Protein AF-A0A4Y2UDE5-F1 (afdb_monomer_lite)

Radius of gyration: 22.96 Å; chains: 1; bounding box: 53×37×59 Å

Foldseek 3Di:
DDPDDPDDDVVVVVVVLVVLLVVLPVVDDDDDPVVSVVSQQVSDPVDGDDDDDDDPVNDDPPPVVVVQWQPVQDPVVQFPDWADDVDNQKIWTDSDPDPPDDTDIDGGGDDPPPPPDDDDDDDDDDDDDDDDD

Structure (mmCIF, N/CA/C/O backbone):
data_AF-A0A4Y2UDE5-F1
#
_entry.id   AF-A0A4Y2UDE5-F1
#
loop_
_atom_site.group_PDB
_atom_site.id
_atom_site.type_symbol
_atom_site.label_atom_id
_atom_site.label_alt_id
_atom_site.label_comp_id
_atom_site.label_asym_id
_atom_site.label_entity_id
_atom_site.label_seq_id
_atom_site.pdbx_PDB_ins_code
_atom_site.Cartn_x
_atom_site.Cartn_y
_atom_site.Cartn_z
_atom_site.occupancy
_atom_site.B_iso_or_equiv
_atom_site.auth_seq_id
_atom_site.auth_comp_id
_atom_site.auth_asym_id
_atom_site.auth_atom_id
_atom_site.pdbx_PDB_model_num
ATOM 1 N N . MET A 1 1 ? 26.270 16.926 -2.915 1.00 34.84 1 MET A N 1
ATOM 2 C CA . MET A 1 1 ? 25.070 17.756 -3.176 1.00 34.84 1 MET A CA 1
ATOM 3 C C . MET A 1 1 ? 23.848 16.885 -2.891 1.00 34.84 1 MET A C 1
ATOM 5 O O . MET A 1 1 ? 23.731 15.842 -3.517 1.00 34.84 1 MET A O 1
ATOM 9 N N . LYS A 1 2 ? 23.021 17.198 -1.882 1.00 29.66 2 LYS A N 1
ATOM 10 C CA . LYS A 1 2 ? 21.822 16.399 -1.552 1.00 29.66 2 LYS A CA 1
ATOM 11 C C . LYS A 1 2 ? 20.662 16.877 -2.439 1.00 29.66 2 LYS A C 1
ATOM 13 O O . LYS A 1 2 ? 20.282 18.037 -2.349 1.00 29.66 2 LYS A O 1
ATOM 18 N N . TYR A 1 3 ? 20.138 16.013 -3.309 1.00 41.16 3 TYR A N 1
ATOM 19 C CA . TYR A 1 3 ? 19.130 16.342 -4.337 1.00 41.16 3 TYR A CA 1
ATOM 20 C C . TYR A 1 3 ? 17.678 16.378 -3.829 1.00 41.16 3 TYR A C 1
ATOM 22 O O . TYR A 1 3 ? 16.744 16.076 -4.566 1.00 41.16 3 TYR A O 1
ATOM 30 N N . SER A 1 4 ? 17.459 16.761 -2.578 1.00 51.41 4 SER A N 1
ATOM 31 C CA . SER A 1 4 ? 16.116 16.911 -2.021 1.00 51.41 4 SER A CA 1
ATOM 32 C C . SER A 1 4 ? 16.036 18.238 -1.287 1.00 51.41 4 SER A C 1
ATOM 34 O O . SER A 1 4 ? 16.866 18.505 -0.416 1.00 51.41 4 SER A O 1
ATOM 36 N N . LEU A 1 5 ? 15.042 19.057 -1.641 1.00 52.09 5 LEU A N 1
ATOM 37 C CA . LEU A 1 5 ? 14.656 20.219 -0.847 1.00 52.09 5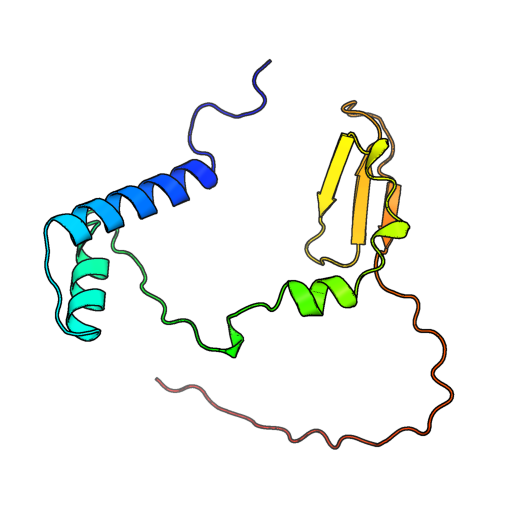 LEU A CA 1
ATOM 38 C C . LEU A 1 5 ? 14.478 19.767 0.610 1.00 52.09 5 LEU A C 1
ATOM 40 O O . LEU A 1 5 ? 13.834 18.753 0.885 1.00 52.09 5 LEU A O 1
ATOM 44 N N . LEU A 1 6 ? 15.120 20.483 1.533 1.00 50.31 6 LEU A N 1
ATOM 45 C CA . LEU A 1 6 ? 14.956 20.284 2.968 1.00 50.31 6 LEU A CA 1
ATOM 46 C C . LEU A 1 6 ? 13.514 20.646 3.327 1.00 50.31 6 LEU A C 1
ATOM 48 O O . LEU A 1 6 ? 13.174 21.820 3.429 1.00 50.31 6 LEU A O 1
ATOM 52 N N . GLY A 1 7 ? 12.675 19.624 3.469 1.00 55.22 7 GLY A N 1
ATOM 53 C CA . GLY A 1 7 ? 11.281 19.771 3.861 1.00 55.22 7 GLY A CA 1
ATOM 54 C C . GLY A 1 7 ? 10.353 18.948 2.981 1.00 55.22 7 GLY A C 1
ATOM 55 O O . GLY A 1 7 ? 9.990 19.369 1.890 1.00 55.22 7 GLY A O 1
ATOM 56 N N . HIS A 1 8 ? 9.929 17.806 3.518 1.00 63.22 8 HIS A N 1
ATOM 57 C CA . HIS A 1 8 ? 8.750 17.058 3.096 1.00 63.22 8 HIS A CA 1
ATOM 58 C C . HIS A 1 8 ? 8.862 16.312 1.760 1.00 63.22 8 HIS A C 1
ATOM 60 O O . HIS A 1 8 ? 8.295 16.694 0.737 1.00 63.22 8 HIS A O 1
ATOM 66 N N . SER A 1 9 ? 9.543 15.166 1.777 1.00 70.25 9 SER A N 1
ATOM 67 C CA . SER A 1 9 ? 9.262 14.164 0.747 1.00 70.25 9 SER A CA 1
ATOM 68 C C . SER A 1 9 ? 7.869 13.561 0.985 1.00 70.25 9 SER A C 1
ATOM 70 O O . SER A 1 9 ? 7.433 13.417 2.128 1.00 70.25 9 SER A O 1
ATOM 72 N N . TYR A 1 10 ? 7.181 13.156 -0.088 1.00 75.38 10 TYR A N 1
ATOM 73 C CA . TYR A 1 10 ? 5.930 12.385 0.013 1.00 75.38 10 TYR A CA 1
ATOM 74 C C . TYR A 1 10 ? 6.098 11.110 0.855 1.00 75.38 10 TYR A C 1
ATOM 76 O O . TYR A 1 10 ? 5.168 10.666 1.519 1.00 75.38 10 TYR A O 1
ATOM 84 N N . VAL A 1 11 ? 7.310 10.541 0.863 1.00 79.69 11 VAL A N 1
ATOM 85 C CA . VAL A 1 11 ? 7.660 9.374 1.683 1.00 79.69 11 VAL A CA 1
ATOM 86 C C . VAL A 1 11 ? 7.605 9.714 3.174 1.00 79.69 11 VAL A C 1
ATOM 88 O O . VAL A 1 11 ? 7.063 8.936 3.946 1.00 79.69 11 VAL A O 1
ATOM 91 N N . GLN A 1 12 ? 8.099 10.889 3.576 1.00 81.50 12 GLN A N 1
ATOM 92 C CA . GLN A 1 12 ? 8.022 11.352 4.967 1.00 81.50 12 GLN A CA 1
ATOM 93 C C . GLN A 1 12 ? 6.582 11.624 5.414 1.00 81.50 12 GLN A C 1
ATOM 95 O O . GLN A 1 12 ? 6.254 11.416 6.578 1.00 81.50 12 GLN A O 1
ATOM 100 N N . GLU A 1 13 ? 5.713 12.085 4.509 1.00 82.75 13 GLU A N 1
ATOM 101 C CA . GLU A 1 13 ? 4.291 12.273 4.821 1.00 82.75 13 GLU A CA 1
ATOM 102 C C . GLU A 1 13 ? 3.597 10.938 5.087 1.00 82.75 13 GLU A C 1
ATOM 104 O O . GLU A 1 13 ? 2.925 10.785 6.107 1.00 82.75 13 GLU A O 1
ATOM 109 N N . ALA A 1 14 ? 3.811 9.956 4.207 1.00 85.12 14 ALA A N 1
ATOM 110 C CA . ALA A 1 14 ? 3.277 8.610 4.381 1.00 85.12 14 ALA A CA 1
ATOM 111 C C . ALA A 1 14 ? 3.762 7.981 5.697 1.00 85.12 14 ALA A C 1
ATOM 113 O O . ALA A 1 14 ? 2.954 7.463 6.466 1.00 85.12 14 ALA A O 1
ATOM 114 N N . ASP A 1 15 ? 5.057 8.104 5.989 1.00 89.38 15 ASP A N 1
ATOM 115 C CA . ASP A 1 15 ? 5.667 7.590 7.215 1.00 89.38 15 ASP A CA 1
ATOM 116 C C . ASP A 1 15 ? 5.104 8.256 8.482 1.00 89.38 15 ASP A C 1
ATOM 118 O O . ASP A 1 15 ? 4.781 7.585 9.464 1.00 89.38 15 ASP A O 1
ATOM 122 N N . SER A 1 16 ? 4.875 9.573 8.438 1.00 87.88 16 SER A N 1
ATOM 123 C CA . SER A 1 16 ? 4.234 10.300 9.537 1.00 87.88 16 SER A CA 1
ATOM 124 C C . SER A 1 16 ? 2.793 9.839 9.769 1.00 87.88 16 SER A C 1
ATOM 126 O O . SER A 1 16 ? 2.382 9.646 10.916 1.00 87.88 16 SER A O 1
ATOM 128 N N . VAL A 1 17 ? 2.015 9.638 8.700 1.00 88.69 17 VAL A N 1
ATOM 129 C CA . VAL A 1 17 ? 0.645 9.113 8.802 1.00 88.69 17 VAL A CA 1
ATOM 130 C C . VAL A 1 17 ? 0.653 7.710 9.404 1.00 88.69 17 VAL A C 1
ATOM 132 O O . VAL A 1 17 ? -0.131 7.445 10.314 1.00 88.69 17 VAL A O 1
ATOM 135 N N . HIS A 1 18 ? 1.554 6.837 8.949 1.00 91.56 18 HIS A N 1
ATOM 136 C CA . HIS A 1 18 ? 1.680 5.474 9.466 1.00 91.56 18 HIS A CA 1
ATOM 137 C C . HIS A 1 18 ? 2.040 5.467 10.953 1.00 91.56 18 HIS A C 1
ATOM 139 O O . HIS A 1 18 ? 1.322 4.857 11.741 1.00 91.56 18 HIS A O 1
ATOM 145 N N . SER A 1 19 ? 3.066 6.226 11.345 1.00 91.81 19 SER A N 1
ATOM 146 C CA . SER A 1 19 ? 3.494 6.359 12.743 1.00 91.81 19 SER A CA 1
ATOM 147 C C . SER A 1 19 ? 2.361 6.832 13.662 1.00 91.81 19 SER A C 1
ATOM 149 O O . SER A 1 19 ? 2.185 6.318 14.766 1.00 91.81 19 SER A O 1
ATOM 151 N N . ASN A 1 20 ? 1.552 7.800 13.215 1.00 91.56 20 ASN A N 1
ATOM 152 C CA . ASN A 1 20 ? 0.424 8.294 14.008 1.00 91.56 20 ASN A CA 1
ATOM 153 C C . ASN A 1 20 ? -0.677 7.237 14.167 1.00 91.56 20 ASN A C 1
ATOM 155 O O . ASN A 1 20 ? -1.241 7.098 15.253 1.00 91.56 20 ASN A O 1
ATOM 159 N N . VAL A 1 21 ? -0.990 6.501 13.095 1.00 92.50 21 VAL A N 1
ATOM 160 C CA . VAL A 1 21 ? -1.980 5.415 13.135 1.00 92.50 21 VAL A CA 1
ATOM 161 C C . VAL A 1 21 ? -1.511 4.302 14.064 1.00 92.50 21 VAL A C 1
ATOM 163 O O . VAL A 1 21 ? -2.281 3.875 14.918 1.00 92.50 21 VAL A O 1
ATOM 166 N N . GLU A 1 22 ? -0.253 3.883 13.946 1.00 93.56 22 GLU A N 1
ATOM 167 C CA . GLU A 1 22 ? 0.343 2.854 14.800 1.00 93.56 22 GLU A CA 1
ATOM 168 C C . GLU A 1 22 ? 0.294 3.254 16.275 1.00 93.56 22 GLU A C 1
ATOM 170 O O . GLU A 1 22 ? -0.169 2.480 17.111 1.00 93.56 22 GLU A O 1
ATOM 175 N N . LYS A 1 23 ? 0.674 4.496 16.592 1.00 92.69 23 LYS A N 1
ATOM 176 C CA . LYS A 1 23 ? 0.585 5.018 17.958 1.00 92.69 23 LYS A CA 1
ATOM 177 C C . LYS A 1 23 ? -0.842 4.932 18.509 1.00 92.69 23 LYS A C 1
ATOM 179 O O . LYS A 1 23 ? -1.039 4.436 19.613 1.00 92.69 23 LYS A O 1
ATOM 184 N N . ALA A 1 24 ? -1.835 5.381 17.741 1.00 91.38 24 ALA A N 1
ATOM 185 C CA . ALA A 1 24 ? -3.230 5.345 18.171 1.00 91.38 24 ALA A CA 1
ATOM 186 C C . ALA A 1 24 ? -3.759 3.911 18.339 1.00 91.38 24 ALA A C 1
ATOM 188 O O . ALA A 1 24 ? -4.538 3.648 19.252 1.00 91.38 24 ALA A O 1
ATOM 189 N N . MET A 1 25 ? -3.334 2.980 17.482 1.00 91.19 25 MET A N 1
ATOM 190 C CA . MET A 1 25 ? -3.712 1.567 17.583 1.00 91.19 25 MET A CA 1
ATOM 191 C C . MET A 1 25 ? -3.063 0.874 18.783 1.00 91.19 25 MET A C 1
ATOM 193 O O . MET A 1 25 ? -3.713 0.057 19.419 1.00 91.19 25 MET A O 1
ATOM 197 N N . ASN A 1 26 ? -1.824 1.222 19.133 1.00 92.75 26 ASN A N 1
ATOM 198 C CA . ASN A 1 26 ? -1.154 0.669 20.314 1.00 92.75 26 ASN A CA 1
ATOM 199 C C . ASN A 1 26 ? -1.792 1.133 21.633 1.00 92.75 26 ASN A C 1
ATOM 201 O O . ASN A 1 26 ? -1.701 0.438 22.639 1.00 92.75 26 ASN A O 1
ATOM 205 N N . GLU A 1 27 ? -2.424 2.308 21.643 1.00 91.38 27 GLU A N 1
ATOM 206 C CA . GLU A 1 27 ? -3.109 2.854 22.820 1.00 91.38 27 GLU A CA 1
ATOM 207 C C . GLU A 1 27 ? -4.575 2.398 22.931 1.00 91.38 27 GLU A C 1
ATOM 209 O O . GLU A 1 27 ? -5.172 2.521 24.002 1.00 91.38 27 GLU A O 1
ATOM 214 N N . THR A 1 28 ? -5.182 1.907 21.842 1.00 89.75 28 THR A N 1
ATOM 215 C CA . THR A 1 28 ? -6.622 1.622 21.789 1.00 89.75 28 THR A CA 1
ATOM 216 C C . THR A 1 28 ? -6.937 0.239 21.230 1.00 89.75 28 THR A C 1
ATOM 218 O O . THR A 1 28 ? -6.696 -0.061 20.063 1.00 89.75 28 THR A O 1
ATOM 221 N N . ASP A 1 29 ? -7.595 -0.582 22.047 1.00 91.06 29 ASP A N 1
ATOM 222 C CA . ASP A 1 29 ? -8.160 -1.844 21.584 1.00 91.06 29 ASP A CA 1
ATOM 223 C C . ASP A 1 29 ? -9.452 -1.610 20.796 1.00 91.06 29 ASP A C 1
ATOM 225 O O . ASP A 1 29 ? -10.303 -0.785 21.152 1.00 91.06 29 ASP A O 1
ATOM 229 N N . PHE A 1 30 ? -9.652 -2.391 19.736 1.00 89.69 30 PHE A N 1
ATOM 230 C CA . PHE A 1 30 ? -10.889 -2.384 18.966 1.00 89.69 30 PHE A CA 1
ATOM 231 C C . PHE A 1 30 ? -11.362 -3.803 18.661 1.00 89.69 30 PHE A C 1
ATOM 233 O O . PHE A 1 30 ? -10.604 -4.667 18.239 1.00 89.69 30 PHE A O 1
ATOM 240 N N . TYR A 1 31 ? -12.669 -4.016 18.814 1.00 91.31 31 TYR A N 1
ATOM 241 C CA . TYR A 1 31 ? -13.311 -5.326 18.637 1.00 91.31 31 TYR A CA 1
ATOM 242 C C . TYR A 1 31 ? -14.334 -5.332 17.488 1.00 91.31 31 TYR A C 1
ATOM 244 O O . TYR A 1 31 ? -15.102 -6.275 17.322 1.00 91.31 31 TYR A O 1
ATOM 252 N N . SER A 1 32 ? -14.390 -4.255 16.696 1.00 93.25 32 SER A N 1
ATOM 253 C CA . SER A 1 32 ? -15.330 -4.098 15.582 1.00 93.25 32 SER A CA 1
ATOM 254 C C . SER A 1 32 ? -14.735 -3.230 14.469 1.00 93.25 32 SER A C 1
ATOM 256 O O . SER A 1 32 ? -14.074 -2.230 14.767 1.00 93.25 32 SER A O 1
ATOM 258 N N . PRO A 1 33 ? -15.025 -3.517 13.185 1.00 88.88 33 PRO A N 1
ATOM 259 C CA . PRO A 1 33 ? -14.587 -2.675 12.069 1.00 88.88 33 PRO A CA 1
ATOM 260 C C . PRO A 1 33 ? -15.123 -1.236 12.161 1.00 88.88 33 PRO A C 1
ATOM 262 O O . PRO A 1 33 ? -14.465 -0.295 11.723 1.00 88.88 33 PRO A O 1
ATOM 265 N N . ILE A 1 34 ? -16.290 -1.030 12.780 1.00 90.94 34 ILE A N 1
ATOM 266 C CA . ILE A 1 34 ? -16.843 0.314 13.002 1.00 90.94 34 ILE A CA 1
ATOM 267 C C . ILE A 1 34 ? -16.008 1.072 14.040 1.00 90.94 34 ILE A C 1
ATOM 269 O O . ILE A 1 34 ? -15.768 2.270 13.878 1.00 90.94 34 ILE A O 1
ATOM 273 N N . ALA A 1 35 ? -15.555 0.381 15.092 1.00 91.75 35 ALA A N 1
ATOM 274 C CA . ALA A 1 35 ? -14.676 0.961 16.102 1.00 91.75 35 ALA A CA 1
ATOM 275 C C . ALA A 1 35 ? -13.333 1.370 15.481 1.00 91.75 35 ALA A C 1
ATOM 277 O O . ALA A 1 35 ? -12.897 2.500 15.689 1.00 91.75 35 ALA A O 1
ATOM 278 N N . LEU A 1 36 ? -12.763 0.530 14.610 1.00 90.88 36 LEU A N 1
ATOM 279 C CA . LEU A 1 36 ? -11.544 0.859 13.869 1.00 90.88 36 LEU A CA 1
ATOM 280 C C . LEU A 1 36 ? -11.698 2.142 13.034 1.00 90.88 36 LEU A C 1
ATOM 282 O O . LEU A 1 36 ? -10.864 3.038 13.114 1.00 90.88 36 LEU A O 1
ATOM 286 N N . ILE A 1 37 ? -12.796 2.295 12.282 1.00 91.06 37 ILE A N 1
ATOM 287 C CA . ILE A 1 37 ? -13.040 3.513 11.482 1.00 91.06 37 ILE A CA 1
ATOM 288 C C . ILE A 1 37 ? -13.138 4.763 12.370 1.00 91.06 37 ILE A C 1
ATOM 290 O O . ILE A 1 37 ? -12.688 5.841 11.972 1.00 91.06 37 ILE A O 1
ATOM 294 N N . ARG A 1 38 ? -13.742 4.647 13.559 1.00 90.56 38 ARG A N 1
ATOM 295 C CA . ARG A 1 38 ? -13.844 5.761 14.514 1.00 90.56 38 ARG A CA 1
ATOM 296 C C . ARG A 1 38 ? -12.468 6.175 15.026 1.00 90.56 38 ARG A C 1
ATOM 298 O O . ARG A 1 38 ? -12.175 7.368 14.989 1.00 90.56 38 ARG A O 1
ATOM 305 N N . ILE A 1 39 ? -11.638 5.206 15.408 1.00 91.62 39 ILE A N 1
ATOM 306 C CA . ILE A 1 39 ? -10.259 5.436 15.858 1.00 91.62 39 ILE A CA 1
ATOM 307 C C . ILE A 1 39 ? -9.464 6.120 14.746 1.00 91.62 39 ILE A C 1
ATOM 309 O O . ILE A 1 39 ? -8.939 7.209 14.959 1.00 91.62 39 ILE A O 1
ATOM 313 N N . LEU A 1 40 ? -9.483 5.575 13.523 1.00 91.31 40 LEU A N 1
ATOM 314 C CA . LEU A 1 40 ? -8.760 6.132 12.371 1.00 91.31 40 LEU A CA 1
ATOM 315 C C . LEU A 1 40 ? -9.136 7.590 12.058 1.00 91.31 40 LEU A C 1
ATOM 317 O O . LEU A 1 40 ? -8.284 8.382 11.661 1.00 91.31 40 LEU A O 1
ATOM 321 N N . LYS A 1 41 ? -10.399 7.982 12.264 1.00 89.94 41 LYS A N 1
ATOM 322 C CA . LYS A 1 41 ? -10.848 9.377 12.092 1.00 89.94 41 LYS A CA 1
ATOM 323 C C . LYS A 1 41 ? -10.366 10.324 13.196 1.00 89.94 41 LYS A C 1
ATOM 325 O O . LYS A 1 41 ? -10.416 11.538 12.995 1.00 89.94 41 LYS A O 1
ATOM 330 N N . GLN A 1 42 ? -9.956 9.793 14.345 1.00 88.50 42 GLN A N 1
ATOM 331 C CA 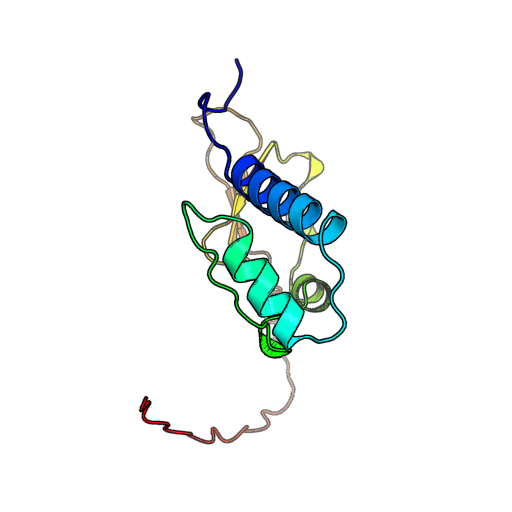. GLN A 1 42 ? -9.526 10.548 15.524 1.00 88.50 42 GLN A CA 1
ATOM 332 C C . GLN A 1 42 ? -8.001 10.611 15.685 1.00 88.50 42 GLN A C 1
ATOM 334 O O . GLN A 1 42 ? -7.530 11.470 16.423 1.00 88.50 42 GLN A O 1
ATOM 339 N N . VAL A 1 43 ? -7.240 9.783 14.955 1.00 91.12 43 VAL A N 1
ATOM 340 C CA . VAL A 1 43 ? -5.764 9.720 15.009 1.00 91.12 43 VAL A CA 1
ATOM 341 C C . VAL A 1 43 ? -5.101 11.092 14.878 1.00 91.12 43 VAL A C 1
ATOM 343 O O . VAL A 1 43 ? -4.178 11.411 15.621 1.00 91.12 43 VAL A O 1
ATOM 346 N N . ASN A 1 44 ? -5.572 11.920 13.941 1.00 87.69 44 ASN A N 1
ATOM 347 C CA . ASN A 1 44 ? -5.064 13.275 13.764 1.00 87.69 44 ASN A CA 1
ATOM 348 C C . ASN A 1 44 ? -6.188 14.308 13.963 1.00 87.69 44 ASN A C 1
ATOM 350 O O . ASN A 1 44 ? -6.986 14.539 13.048 1.00 87.69 44 ASN A O 1
ATOM 354 N N . PRO A 1 45 ? -6.255 14.968 15.135 1.00 80.56 45 PRO A N 1
ATOM 355 C CA . PRO A 1 45 ? -7.288 15.961 15.412 1.00 80.56 45 PRO A CA 1
ATOM 356 C C . PRO A 1 45 ? -7.097 17.261 14.618 1.00 80.56 45 PRO A C 1
ATOM 358 O O . PRO A 1 45 ? -8.078 17.961 14.373 1.00 80.56 45 PRO A O 1
ATOM 361 N N . ARG A 1 46 ? -5.863 17.584 14.193 1.00 86.06 46 ARG A N 1
ATOM 362 C CA . ARG A 1 46 ? -5.566 18.800 13.412 1.00 86.06 46 ARG A CA 1
ATOM 363 C C . ARG A 1 46 ? -6.039 18.668 11.969 1.00 86.06 46 ARG A C 1
ATOM 365 O O . ARG A 1 46 ? -6.590 19.611 11.412 1.00 86.06 46 ARG A O 1
ATOM 372 N N . GLN A 1 47 ? -5.842 17.492 11.381 1.00 84.75 47 GLN A N 1
ATOM 373 C CA . GLN A 1 47 ? -6.267 17.186 10.022 1.00 84.75 47 GLN A CA 1
ATOM 374 C C . GLN A 1 47 ? -6.862 15.783 9.981 1.00 84.75 47 GLN A C 1
ATOM 376 O O . GLN A 1 47 ? -6.146 14.785 9.936 1.00 84.75 47 GLN A O 1
ATOM 381 N N . LYS A 1 48 ? -8.196 15.721 9.992 1.00 86.69 48 LYS A N 1
ATOM 382 C CA . LYS A 1 48 ? -8.925 14.452 10.007 1.00 86.69 48 LYS A CA 1
ATOM 383 C C . LYS A 1 48 ? -8.624 13.647 8.748 1.00 86.69 48 LYS A C 1
ATOM 385 O O . LYS A 1 48 ? -8.767 14.150 7.632 1.00 86.69 48 LYS A O 1
ATOM 390 N N . TYR A 1 49 ? -8.278 12.378 8.929 1.00 89.44 49 TYR A N 1
ATOM 391 C CA . TYR A 1 49 ? -8.047 11.479 7.809 1.00 89.44 49 TYR A CA 1
ATOM 392 C C . TYR A 1 49 ? -9.342 11.145 7.073 1.00 89.44 49 TYR A C 1
ATOM 394 O O . TYR A 1 49 ? -10.396 10.891 7.667 1.00 89.44 49 TYR A O 1
ATOM 402 N N . ARG A 1 50 ? -9.241 11.092 5.743 1.00 88.56 50 ARG A N 1
ATOM 403 C CA . ARG A 1 50 ? -10.283 10.529 4.891 1.00 88.56 50 ARG A CA 1
ATOM 404 C C . ARG A 1 50 ? -10.080 9.019 4.817 1.00 88.56 50 ARG A C 1
ATOM 406 O O . ARG A 1 50 ? -9.247 8.538 4.060 1.00 88.56 50 ARG A O 1
ATOM 413 N N . VAL A 1 51 ? -10.865 8.279 5.592 1.00 87.19 51 VAL A N 1
ATOM 414 C CA . VAL A 1 51 ? -10.868 6.812 5.550 1.00 87.19 51 VAL A CA 1
ATOM 415 C C . VAL A 1 51 ? -11.631 6.350 4.307 1.00 87.19 51 VAL A C 1
ATOM 417 O O . VAL A 1 51 ? -12.795 6.714 4.127 1.00 87.19 51 VAL A O 1
ATOM 420 N N . ILE A 1 52 ? -10.978 5.566 3.449 1.00 88.88 52 ILE A N 1
ATOM 421 C CA . ILE A 1 52 ? -11.562 4.971 2.242 1.00 88.88 52 ILE A CA 1
ATOM 422 C C . ILE A 1 52 ? -11.474 3.454 2.392 1.00 88.88 52 ILE A C 1
ATOM 424 O O . ILE A 1 52 ? -10.403 2.921 2.667 1.00 88.88 52 ILE A O 1
ATOM 428 N N . GLN A 1 53 ? -12.598 2.761 2.224 1.00 87.75 53 GLN A N 1
ATOM 429 C CA . GLN A 1 53 ? -12.609 1.303 2.179 1.00 87.75 53 GLN A CA 1
ATOM 430 C C . GLN A 1 53 ? -12.286 0.853 0.756 1.00 87.75 53 GLN A C 1
ATOM 432 O O . GLN A 1 53 ? -13.054 1.140 -0.163 1.00 87.75 53 GLN A O 1
ATOM 437 N N . MET A 1 54 ? -11.162 0.156 0.590 1.00 89.31 54 MET A N 1
ATOM 438 C CA . MET A 1 54 ? -10.785 -0.422 -0.699 1.00 89.31 54 MET A CA 1
ATOM 439 C C . MET A 1 54 ? -11.757 -1.539 -1.089 1.00 89.31 54 MET A C 1
ATOM 441 O O . MET A 1 54 ? -12.123 -2.385 -0.267 1.00 89.31 54 MET A O 1
ATOM 445 N N . ARG A 1 55 ? -12.172 -1.540 -2.352 1.00 92.38 55 ARG A N 1
ATOM 446 C CA . ARG A 1 55 ? -12.886 -2.637 -3.009 1.00 92.38 55 ARG A CA 1
ATOM 447 C C . ARG A 1 55 ? -11.883 -3.613 -3.625 1.00 92.38 55 ARG A C 1
ATOM 449 O O . ARG A 1 55 ? -10.759 -3.209 -3.903 1.00 92.38 55 ARG A O 1
ATOM 456 N N . PRO A 1 56 ? -12.288 -4.862 -3.918 1.00 87.81 56 PRO A N 1
ATOM 457 C CA . PRO A 1 56 ? -11.456 -5.800 -4.675 1.00 87.81 56 PRO A CA 1
ATOM 458 C C . PRO A 1 56 ? -10.903 -5.198 -5.976 1.00 87.81 56 PRO A C 1
ATOM 460 O O . PRO A 1 56 ? -9.738 -5.396 -6.290 1.00 87.81 56 PRO A O 1
ATOM 463 N N . ASP A 1 57 ? -11.704 -4.384 -6.666 1.00 88.56 57 ASP A N 1
ATOM 464 C CA . ASP A 1 57 ? -11.314 -3.720 -7.917 1.00 88.56 57 ASP A CA 1
ATOM 465 C C . ASP A 1 57 ? -10.292 -2.581 -7.728 1.00 88.56 57 ASP A C 1
ATOM 467 O O . ASP A 1 57 ? -9.637 -2.178 -8.689 1.00 88.56 57 ASP A O 1
ATOM 471 N N . ASP A 1 58 ? -10.151 -2.048 -6.508 1.00 87.31 58 ASP A N 1
ATOM 472 C CA . ASP A 1 58 ? -9.150 -1.020 -6.195 1.00 87.31 58 ASP A CA 1
ATOM 473 C C . ASP A 1 58 ? -7.753 -1.638 -6.022 1.00 87.31 58 ASP A C 1
ATOM 475 O O . ASP A 1 58 ? -6.740 -0.941 -6.143 1.00 87.31 58 ASP A O 1
ATOM 479 N N . PHE A 1 59 ? -7.678 -2.950 -5.761 1.00 84.19 59 PHE A N 1
ATOM 480 C CA . PHE A 1 59 ? -6.410 -3.661 -5.697 1.00 84.19 59 PHE A CA 1
ATOM 481 C C . PHE A 1 59 ? -5.862 -3.843 -7.103 1.00 84.19 59 PHE A C 1
ATOM 483 O O . PHE A 1 59 ? -6.388 -4.585 -7.933 1.00 84.19 59 PHE A O 1
ATOM 490 N N . LYS A 1 60 ? -4.750 -3.167 -7.369 1.00 83.50 60 LYS A N 1
ATOM 491 C CA . LYS A 1 60 ? -4.035 -3.349 -8.619 1.00 83.50 60 LYS A CA 1
ATOM 492 C C . LYS A 1 60 ? -3.186 -4.610 -8.545 1.00 83.50 60 LYS A C 1
ATOM 494 O O . LYS A 1 60 ? -2.239 -4.678 -7.767 1.00 83.50 60 LYS A O 1
ATOM 499 N N . ASP A 1 61 ? -3.498 -5.580 -9.397 1.00 83.88 61 ASP A N 1
ATOM 500 C CA . ASP A 1 61 ? -2.667 -6.766 -9.564 1.00 83.88 61 ASP A CA 1
ATOM 501 C C . ASP A 1 61 ? -1.397 -6.411 -10.345 1.00 83.88 61 ASP A C 1
ATOM 503 O O . ASP A 1 61 ? -1.371 -6.358 -11.580 1.00 83.88 61 ASP A O 1
ATOM 507 N N . PHE A 1 62 ? -0.328 -6.120 -9.608 1.00 83.31 62 PHE A N 1
ATOM 508 C CA . PHE A 1 62 ? 0.968 -5.808 -10.197 1.00 83.31 62 PHE A CA 1
ATOM 509 C C . PHE A 1 62 ? 1.617 -7.022 -10.859 1.00 83.31 62 PHE A C 1
ATOM 511 O O . PHE A 1 62 ? 2.372 -6.836 -11.810 1.00 83.31 62 PHE A O 1
ATOM 518 N N . GLN A 1 63 ? 1.322 -8.242 -10.406 1.00 85.25 63 GLN A N 1
ATOM 519 C CA . GLN A 1 63 ? 1.921 -9.455 -10.952 1.00 85.25 63 GLN A CA 1
ATOM 520 C C . GLN A 1 63 ? 1.362 -9.751 -12.343 1.00 85.25 63 GLN A C 1
ATOM 522 O O . GLN A 1 63 ? 2.132 -9.919 -13.291 1.00 85.25 63 GLN A O 1
ATOM 527 N N . GLU A 1 64 ? 0.039 -9.759 -12.492 1.00 84.62 64 GLU A N 1
ATOM 528 C CA . GLU A 1 64 ? -0.607 -9.922 -13.798 1.00 84.62 64 GLU A CA 1
ATOM 529 C C . GLU A 1 64 ? -0.296 -8.738 -14.716 1.00 84.62 64 GLU A C 1
ATOM 531 O O . GLU A 1 64 ? 0.040 -8.932 -15.884 1.00 84.62 64 GLU A O 1
ATOM 536 N N . THR A 1 65 ? -0.284 -7.508 -14.187 1.00 83.00 65 THR A N 1
ATOM 537 C CA . THR A 1 65 ? 0.098 -6.328 -14.982 1.00 83.00 65 THR A CA 1
ATOM 538 C C . THR A 1 65 ? 1.544 -6.421 -15.480 1.00 83.00 65 THR A C 1
ATOM 540 O O . THR A 1 65 ? 1.817 -6.059 -16.624 1.00 83.00 65 THR A O 1
ATOM 543 N N . ALA A 1 66 ? 2.477 -6.925 -14.668 1.00 83.25 66 ALA A N 1
ATOM 544 C CA . ALA A 1 66 ? 3.876 -7.083 -15.061 1.00 83.25 66 ALA A CA 1
ATOM 545 C C . ALA A 1 66 ? 4.045 -8.101 -16.199 1.00 83.25 66 ALA A C 1
ATOM 547 O O . ALA A 1 66 ? 4.851 -7.881 -17.101 1.00 83.25 66 ALA A O 1
ATOM 548 N N . LYS A 1 67 ? 3.243 -9.174 -16.225 1.00 85.38 67 LYS A N 1
ATOM 549 C CA . LYS A 1 67 ? 3.255 -10.156 -17.326 1.00 85.38 67 LYS A CA 1
ATOM 550 C C . LYS A 1 67 ? 2.841 -9.559 -18.673 1.00 85.38 67 LYS A C 1
ATOM 552 O O . LYS A 1 67 ? 3.167 -10.140 -19.701 1.00 85.38 67 LYS A O 1
ATOM 557 N N . LEU A 1 68 ? 2.146 -8.419 -18.683 1.00 82.25 68 LEU A N 1
ATOM 558 C CA . LEU A 1 68 ? 1.735 -7.703 -19.898 1.00 82.25 68 LEU A CA 1
ATOM 559 C C . LEU A 1 68 ? 2.820 -6.764 -20.450 1.00 82.25 68 LEU A C 1
ATOM 561 O O . LEU A 1 68 ? 2.598 -6.111 -21.474 1.00 82.25 68 LEU A O 1
ATOM 565 N N . LEU A 1 69 ? 3.975 -6.665 -19.787 1.00 84.44 69 LEU A N 1
ATOM 566 C CA . LEU A 1 69 ? 5.048 -5.745 -20.149 1.00 84.44 69 LEU A CA 1
ATOM 567 C C . LEU A 1 69 ? 6.329 -6.506 -20.520 1.00 84.44 69 LEU A C 1
ATOM 569 O O . LEU A 1 69 ? 6.727 -7.475 -19.877 1.00 84.44 69 LEU A O 1
ATOM 573 N N . ASN A 1 70 ? 7.005 -6.044 -21.569 1.00 85.12 70 ASN A N 1
ATOM 574 C CA . ASN A 1 70 ? 8.274 -6.579 -22.035 1.00 85.12 70 ASN A CA 1
ATOM 575 C C . ASN A 1 70 ? 9.451 -5.805 -21.429 1.00 85.12 70 ASN A C 1
ATOM 577 O O . ASN A 1 70 ? 10.036 -4.916 -22.050 1.00 85.12 70 ASN A O 1
ATOM 581 N N . TYR A 1 71 ? 9.827 -6.185 -20.210 1.00 83.00 71 TYR A N 1
ATOM 582 C CA . TYR A 1 71 ? 10.947 -5.571 -19.496 1.00 83.00 71 TYR A CA 1
ATOM 583 C C . TYR A 1 71 ? 12.314 -5.811 -20.152 1.00 83.00 71 TYR A C 1
ATOM 585 O O . TYR A 1 71 ? 13.236 -5.040 -19.913 1.00 83.00 71 TYR A O 1
ATOM 593 N N . LYS A 1 72 ? 12.462 -6.830 -21.014 1.00 84.19 72 LYS A N 1
ATOM 594 C CA . LYS A 1 72 ? 13.751 -7.161 -21.653 1.00 84.19 72 LYS A CA 1
ATOM 595 C C . LYS A 1 72 ? 14.252 -6.077 -22.611 1.00 84.19 72 LYS A C 1
ATOM 597 O O . LYS A 1 72 ? 15.439 -6.044 -22.907 1.00 84.19 72 LYS A O 1
ATOM 602 N N . ILE A 1 73 ? 13.357 -5.218 -23.104 1.00 83.62 73 ILE A N 1
ATOM 603 C CA . ILE A 1 73 ? 13.709 -4.112 -24.008 1.00 83.62 73 ILE A CA 1
ATOM 604 C C . ILE A 1 73 ? 14.492 -3.023 -23.263 1.00 83.62 73 ILE A C 1
ATOM 606 O O . ILE A 1 73 ? 15.258 -2.288 -23.880 1.00 83.62 73 ILE A O 1
ATOM 610 N N . VAL A 1 74 ? 14.311 -2.903 -21.945 1.00 81.19 74 VAL A N 1
ATOM 611 C CA . VAL A 1 74 ? 14.927 -1.832 -21.163 1.00 81.19 74 VAL A CA 1
ATOM 612 C C . VAL A 1 74 ? 16.306 -2.281 -20.670 1.00 81.19 74 VAL A C 1
ATOM 614 O O . VAL A 1 74 ? 16.398 -3.243 -19.905 1.00 81.19 74 VAL A O 1
ATOM 617 N N . PRO A 1 75 ? 17.393 -1.585 -21.048 1.00 84.31 75 PRO A N 1
ATOM 618 C CA . PRO A 1 75 ? 18.731 -1.911 -20.577 1.00 84.31 75 PRO A CA 1
ATOM 619 C C . PRO A 1 75 ? 18.941 -1.356 -19.158 1.00 84.31 75 PRO A C 1
ATOM 621 O O . PRO A 1 75 ? 19.573 -0.321 -18.957 1.00 84.31 75 PRO A O 1
ATOM 624 N N . PHE A 1 76 ? 18.396 -2.048 -18.153 1.00 84.06 76 PHE A N 1
ATOM 625 C CA . PHE A 1 76 ? 18.436 -1.602 -16.752 1.00 84.06 76 PHE A CA 1
ATOM 626 C C . PHE A 1 76 ? 19.854 -1.431 -16.195 1.00 84.06 76 PHE A C 1
ATOM 628 O O . PHE A 1 76 ? 20.066 -0.587 -15.334 1.00 84.06 76 PHE A O 1
ATOM 635 N N . ALA A 1 77 ? 20.829 -2.196 -16.691 1.00 86.19 77 ALA A N 1
ATOM 636 C CA . ALA A 1 77 ? 22.212 -2.122 -16.222 1.00 86.19 77 ALA A CA 1
ATOM 637 C C . ALA A 1 77 ? 22.924 -0.817 -16.625 1.00 86.19 77 ALA A C 1
ATOM 639 O O . ALA A 1 77 ? 23.805 -0.357 -15.907 1.00 86.19 77 ALA A O 1
ATOM 640 N N . SER A 1 78 ? 22.544 -0.213 -17.754 1.00 82.62 78 SER A N 1
ATOM 641 C CA . SER A 1 78 ? 23.107 1.057 -18.234 1.00 82.62 78 SER A CA 1
ATOM 642 C C . SER A 1 78 ? 22.210 2.255 -17.914 1.00 82.62 78 SER A C 1
ATOM 644 O O . SER A 1 78 ? 22.468 3.368 -18.366 1.00 82.62 78 SER A O 1
ATOM 646 N N . ALA A 1 79 ? 21.109 2.024 -17.204 1.00 82.19 79 ALA A N 1
ATOM 647 C CA . ALA A 1 79 ? 20.116 3.030 -16.894 1.00 82.19 79 ALA A CA 1
ATOM 648 C C . ALA A 1 79 ? 20.486 3.801 -15.626 1.00 82.19 79 ALA A C 1
ATOM 650 O O . ALA A 1 79 ? 20.476 3.234 -14.537 1.00 82.19 79 ALA A O 1
ATOM 651 N N . ALA A 1 80 ? 20.734 5.104 -15.745 1.00 82.56 80 ALA A N 1
ATOM 652 C CA . ALA A 1 80 ? 20.969 5.970 -14.590 1.00 82.56 80 ALA A CA 1
ATOM 653 C C . ALA A 1 80 ? 19.665 6.574 -14.049 1.00 82.56 80 ALA A C 1
ATOM 655 O O . ALA A 1 80 ? 19.495 6.728 -12.839 1.00 82.56 80 ALA A O 1
ATOM 65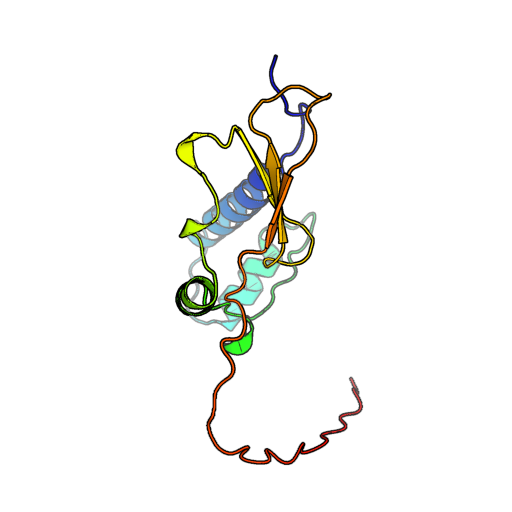6 N N . ILE A 1 81 ? 18.731 6.938 -14.937 1.00 83.56 81 ILE A N 1
ATOM 657 C CA . ILE A 1 81 ? 17.452 7.545 -14.549 1.00 83.56 81 ILE A CA 1
ATOM 658 C C . ILE A 1 81 ? 16.314 6.939 -15.357 1.00 83.56 81 ILE A C 1
ATOM 660 O O . ILE A 1 81 ? 16.334 6.913 -16.588 1.00 83.56 81 ILE A O 1
ATOM 664 N N . LEU A 1 82 ? 15.282 6.525 -14.629 1.00 84.19 82 LEU A N 1
ATOM 665 C CA . LEU A 1 82 ? 14.031 6.015 -15.159 1.00 84.1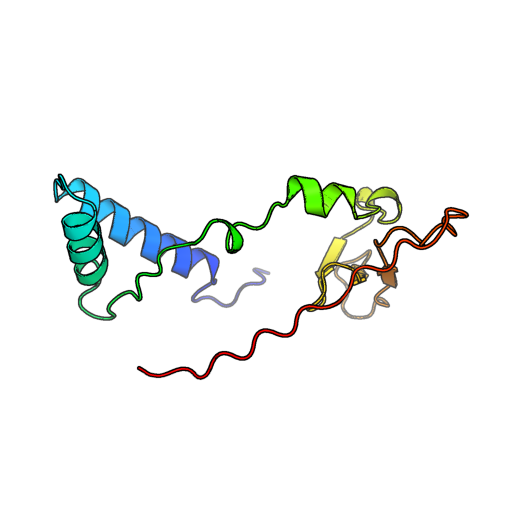9 82 LEU A CA 1
ATOM 666 C C . LEU A 1 82 ? 12.929 7.040 -14.901 1.00 84.19 82 LEU A C 1
ATOM 668 O O . LEU A 1 82 ? 12.650 7.384 -13.752 1.00 84.19 82 LEU A O 1
ATOM 672 N N . LYS A 1 83 ? 12.294 7.533 -15.961 1.00 83.25 83 LYS A N 1
ATOM 673 C CA . LYS A 1 83 ? 11.151 8.443 -15.865 1.00 83.25 83 LYS A CA 1
ATOM 674 C C . LYS A 1 83 ? 9.916 7.771 -16.435 1.00 83.25 83 LYS A C 1
ATOM 676 O O . LYS A 1 83 ? 9.857 7.429 -17.615 1.00 83.25 83 LYS A O 1
ATOM 681 N N . PHE A 1 84 ? 8.905 7.623 -15.594 1.00 76.31 84 PHE A N 1
ATOM 682 C CA . PHE A 1 84 ? 7.610 7.114 -16.014 1.00 76.31 84 PHE A CA 1
ATOM 683 C C . PHE A 1 84 ? 6.715 8.270 -16.449 1.00 76.31 84 PHE A C 1
ATOM 685 O O . PHE A 1 84 ? 6.624 9.297 -15.774 1.00 76.31 84 PHE A O 1
ATOM 692 N N . SER A 1 85 ? 6.046 8.099 -17.586 1.00 72.81 85 SER A N 1
ATOM 693 C CA . SER A 1 85 ? 4.943 8.977 -17.972 1.00 72.81 85 SER A CA 1
ATOM 694 C C . SER A 1 85 ? 3.683 8.626 -17.166 1.00 72.81 85 SER A C 1
ATOM 696 O O . SER A 1 85 ? 3.655 7.644 -16.423 1.00 72.81 85 SER A O 1
ATOM 698 N N . ARG A 1 86 ? 2.593 9.390 -17.333 1.00 73.12 86 ARG A N 1
ATOM 699 C CA . ARG A 1 86 ? 1.288 9.059 -16.715 1.00 73.12 86 ARG A CA 1
ATOM 700 C C . ARG A 1 86 ? 0.794 7.650 -17.077 1.00 73.12 86 ARG A C 1
ATOM 702 O O . ARG A 1 86 ? -0.059 7.103 -16.386 1.00 73.12 86 ARG A O 1
ATOM 709 N N . THR A 1 87 ? 1.319 7.068 -18.154 1.00 70.56 87 THR A N 1
ATOM 710 C CA . THR A 1 87 ? 1.045 5.696 -18.574 1.00 70.56 87 THR A CA 1
ATOM 711 C C . THR A 1 87 ? 2.249 4.795 -18.321 1.00 70.56 87 THR A C 1
ATOM 713 O O . THR A 1 87 ? 3.359 5.121 -18.725 1.00 70.56 87 THR A O 1
ATOM 716 N N . LEU A 1 88 ? 2.018 3.607 -17.758 1.00 70.50 88 LEU A N 1
ATOM 717 C CA . LEU A 1 88 ? 3.071 2.613 -17.479 1.00 70.50 88 LEU A CA 1
ATOM 718 C C . LEU A 1 88 ? 3.703 1.993 -18.737 1.00 70.50 88 LEU A C 1
ATOM 720 O O . LEU A 1 88 ? 4.643 1.223 -18.640 1.00 70.50 88 LEU A O 1
ATOM 724 N N . HIS A 1 89 ? 3.166 2.296 -19.914 1.00 75.44 89 HIS A N 1
ATOM 725 C CA . HIS A 1 89 ? 3.557 1.683 -21.180 1.00 75.44 89 HIS A CA 1
ATOM 726 C C . HIS A 1 89 ? 4.787 2.323 -21.814 1.00 75.44 89 HIS A C 1
ATOM 728 O O . HIS A 1 89 ? 5.533 1.652 -22.521 1.00 75.44 89 HIS A O 1
ATOM 734 N N . THR A 1 90 ? 4.967 3.619 -21.570 1.00 77.56 90 THR A N 1
ATOM 735 C CA . THR A 1 90 ? 6.037 4.409 -22.166 1.00 77.56 90 THR A CA 1
ATOM 736 C C . THR A 1 90 ? 6.889 4.975 -21.056 1.00 77.56 90 THR A C 1
ATOM 738 O O . THR A 1 90 ? 6.394 5.638 -20.134 1.00 77.56 90 THR A O 1
ATOM 741 N N . MET A 1 91 ? 8.176 4.704 -21.176 1.00 79.19 91 MET A N 1
ATOM 742 C CA . MET A 1 91 ? 9.172 5.020 -20.182 1.00 79.19 91 MET A CA 1
ATOM 743 C C . MET A 1 91 ? 10.326 5.750 -20.853 1.00 79.19 91 MET A C 1
ATOM 745 O O . MET A 1 91 ? 10.803 5.322 -21.901 1.00 79.19 91 MET A O 1
ATOM 749 N N . ASN A 1 92 ? 10.773 6.839 -20.239 1.00 82.56 92 ASN A N 1
ATOM 750 C CA . ASN A 1 92 ? 11.949 7.568 -20.681 1.00 82.56 92 ASN A CA 1
ATOM 751 C C . ASN A 1 92 ? 13.152 7.114 -19.859 1.00 82.56 92 ASN A C 1
ATOM 753 O O . ASN A 1 92 ? 13.083 6.979 -18.633 1.00 82.56 92 ASN A O 1
ATOM 757 N N . LEU A 1 93 ? 14.256 6.895 -20.553 1.00 81.12 93 LEU A N 1
ATOM 758 C CA . LEU A 1 93 ? 15.509 6.407 -20.024 1.00 81.12 93 LEU A CA 1
ATOM 759 C C . LEU A 1 93 ? 16.598 7.455 -20.252 1.00 81.12 93 LEU A C 1
ATOM 761 O O . LEU A 1 93 ? 16.744 7.972 -21.362 1.00 81.12 93 LEU A O 1
ATOM 765 N N . LYS A 1 94 ? 17.393 7.712 -19.212 1.00 82.75 94 LYS A N 1
ATOM 766 C CA . LYS A 1 94 ? 18.694 8.374 -19.343 1.00 82.75 94 LYS A CA 1
ATOM 767 C C . LYS A 1 94 ? 19.813 7.444 -18.905 1.00 82.75 94 LYS A C 1
ATOM 769 O O . LYS A 1 94 ? 19.685 6.733 -17.904 1.00 82.75 94 LYS A O 1
ATOM 774 N N . THR A 1 95 ? 20.898 7.483 -19.660 1.00 78.88 95 THR A N 1
ATOM 775 C CA . THR A 1 95 ? 22.125 6.720 -19.421 1.00 78.88 95 THR A CA 1
ATOM 776 C C . THR A 1 95 ? 23.078 7.432 -18.468 1.00 78.88 95 THR A C 1
ATOM 778 O O . THR A 1 95 ? 23.811 6.757 -17.753 1.00 78.88 95 THR A O 1
ATOM 781 N N . SER A 1 96 ? 23.013 8.763 -18.366 1.00 78.00 96 SER A N 1
ATOM 782 C CA . SER A 1 96 ? 23.721 9.525 -17.336 1.00 78.00 96 SER A CA 1
ATOM 783 C C . SER A 1 96 ? 22.815 10.473 -16.546 1.00 78.00 96 SER A C 1
ATOM 785 O O . SER A 1 96 ? 21.629 10.672 -16.837 1.00 78.00 96 SER A O 1
ATOM 787 N N . HIS A 1 97 ? 23.392 11.054 -15.494 1.00 74.19 97 HIS A N 1
ATOM 788 C CA . HIS A 1 97 ? 22.747 12.071 -14.669 1.00 74.19 97 HIS A CA 1
ATOM 789 C C . HIS A 1 97 ? 22.838 13.485 -15.268 1.00 74.19 97 HIS A C 1
ATOM 791 O O . HIS A 1 97 ? 22.280 14.423 -14.687 1.00 74.19 97 HIS A O 1
ATOM 797 N N . ASP A 1 98 ? 23.497 13.655 -16.418 1.00 76.38 98 ASP A N 1
ATOM 798 C CA . ASP A 1 98 ? 23.679 14.965 -17.027 1.00 76.38 98 ASP A CA 1
ATOM 799 C C . ASP A 1 98 ? 22.375 15.516 -17.614 1.00 76.38 98 ASP A C 1
ATOM 801 O O . ASP A 1 98 ? 21.512 14.821 -18.162 1.00 76.38 98 ASP A O 1
ATOM 805 N N . LYS A 1 99 ? 22.211 16.835 -17.490 1.00 65.69 99 LYS A N 1
ATOM 806 C CA . LYS A 1 99 ? 20.978 17.526 -17.898 1.00 65.69 99 LYS A CA 1
ATOM 807 C C . LYS A 1 99 ? 20.766 17.524 -19.414 1.00 65.69 99 LYS A C 1
ATOM 809 O O . LYS A 1 99 ? 19.622 17.635 -19.843 1.00 65.69 99 LYS A O 1
ATOM 814 N N . ILE A 1 100 ? 21.847 17.395 -20.183 1.00 63.25 100 ILE A N 1
ATOM 815 C CA . ILE A 1 100 ? 21.891 17.623 -21.634 1.00 63.25 100 ILE A CA 1
ATOM 816 C C . ILE A 1 100 ? 21.622 16.334 -22.427 1.00 63.25 100 ILE A C 1
ATOM 818 O O . ILE A 1 100 ? 21.278 16.410 -23.603 1.00 63.25 100 ILE A O 1
ATOM 822 N N . GLU A 1 101 ? 21.715 15.155 -21.802 1.00 62.09 101 GLU A N 1
ATOM 823 C CA . GLU A 1 101 ? 21.521 13.903 -22.537 1.00 62.09 101 GLU A CA 1
ATOM 824 C C . GLU A 1 101 ? 20.098 13.744 -23.094 1.00 62.09 101 GLU A C 1
ATOM 826 O O . GLU A 1 101 ? 19.121 14.026 -22.377 1.00 62.09 101 GLU A O 1
ATOM 831 N N . PR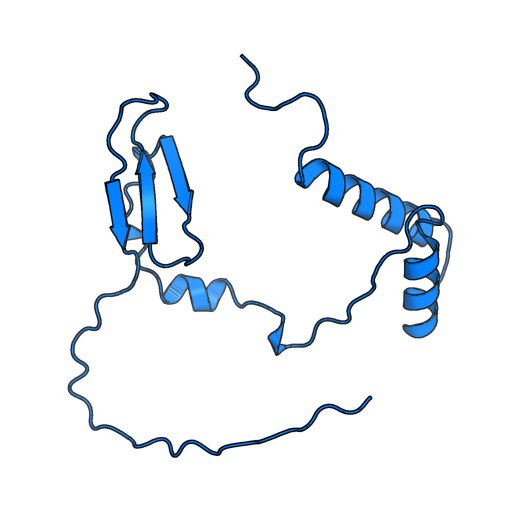O A 1 102 ? 19.980 13.250 -24.346 1.00 62.66 102 PRO A N 1
ATOM 832 C CA . PRO A 1 102 ? 18.696 12.962 -24.962 1.00 62.66 102 PRO A CA 1
ATOM 833 C C . PRO A 1 102 ? 17.962 11.874 -24.173 1.00 62.66 102 PRO A C 1
ATOM 835 O O . PRO A 1 102 ? 18.531 10.856 -23.784 1.00 62.66 102 PRO A O 1
ATOM 838 N N . GLU A 1 103 ? 16.673 12.101 -23.927 1.00 70.88 103 GLU A N 1
ATOM 839 C CA . GLU A 1 103 ? 15.808 11.099 -23.311 1.00 70.88 103 GLU A CA 1
ATOM 840 C C . GLU A 1 103 ? 15.421 10.057 -24.361 1.00 70.88 103 GLU A C 1
ATOM 842 O O . GLU A 1 103 ? 14.686 10.353 -25.304 1.00 70.88 103 GLU A O 1
ATOM 847 N N . ASN A 1 104 ? 15.893 8.826 -24.182 1.00 70.56 104 ASN A N 1
ATOM 848 C CA . ASN A 1 104 ? 15.475 7.709 -25.018 1.00 70.56 104 ASN A CA 1
ATOM 849 C C . ASN A 1 104 ? 14.133 7.189 -24.502 1.00 70.56 104 ASN A C 1
ATOM 851 O O . ASN A 1 104 ? 13.995 6.916 -23.312 1.00 70.56 104 ASN A O 1
ATOM 855 N N . SER A 1 105 ? 13.140 7.038 -25.377 1.00 74.81 105 SER A N 1
ATOM 856 C CA . SER A 1 105 ? 11.847 6.461 -24.992 1.00 74.81 105 SER A CA 1
ATOM 857 C C . SER A 1 105 ? 11.789 4.979 -25.356 1.00 74.81 105 SER A C 1
ATOM 859 O O . SER A 1 105 ? 12.127 4.586 -26.471 1.00 74.81 105 SER A O 1
ATOM 861 N N . ALA A 1 106 ? 11.359 4.153 -24.408 1.00 73.75 106 ALA A N 1
ATOM 862 C CA . ALA A 1 106 ? 11.090 2.739 -24.609 1.00 73.75 106 ALA A CA 1
ATOM 863 C C . ALA A 1 106 ? 9.597 2.483 -24.389 1.00 73.75 106 ALA A C 1
ATOM 865 O O . ALA A 1 106 ? 9.034 2.820 -23.342 1.00 73.75 106 ALA A O 1
ATOM 866 N N . ASN A 1 107 ? 8.950 1.878 -25.386 1.00 79.62 107 ASN A N 1
ATOM 867 C CA . ASN A 1 107 ? 7.615 1.323 -25.224 1.00 79.62 107 ASN A CA 1
ATOM 868 C C . ASN A 1 107 ? 7.756 -0.132 -24.784 1.00 79.62 107 ASN A C 1
ATOM 870 O O . ASN A 1 107 ? 8.264 -0.967 -25.531 1.00 79.62 107 ASN A O 1
ATOM 874 N N . ILE A 1 108 ? 7.321 -0.412 -23.562 1.00 79.88 108 ILE A N 1
ATOM 875 C CA . ILE A 1 108 ? 7.439 -1.734 -22.949 1.00 79.88 108 ILE A CA 1
ATOM 876 C C . ILE A 1 108 ? 6.181 -2.582 -23.138 1.00 79.88 108 ILE A C 1
ATOM 878 O O . ILE A 1 108 ? 6.086 -3.657 -22.556 1.00 79.88 108 ILE A O 1
ATOM 882 N N . LYS A 1 109 ? 5.199 -2.155 -23.939 1.00 79.19 109 LYS A N 1
ATOM 883 C CA . LYS A 1 109 ? 4.108 -3.057 -24.330 1.00 79.19 109 LYS A CA 1
ATOM 884 C C . LYS A 1 109 ? 4.653 -4.185 -25.199 1.00 79.19 109 LYS A C 1
ATOM 886 O O . LYS A 1 109 ? 5.495 -3.956 -26.066 1.00 79.19 109 LYS A O 1
ATOM 891 N N . PHE A 1 110 ? 4.113 -5.390 -25.032 1.00 69.62 110 PHE A N 1
ATOM 892 C CA . PHE A 1 110 ? 4.228 -6.387 -26.091 1.00 69.62 110 PHE A CA 1
ATOM 893 C C . PHE A 1 110 ? 3.643 -5.803 -27.380 1.00 69.62 110 PHE A C 1
ATOM 895 O O . PHE A 1 110 ? 2.550 -5.233 -27.368 1.00 69.62 110 PHE A O 1
ATOM 902 N N . ALA A 1 111 ? 4.379 -5.924 -28.487 1.00 59.06 111 ALA A N 1
ATOM 903 C CA . ALA A 1 111 ? 3.790 -5.706 -29.798 1.00 59.06 111 ALA A CA 1
ATOM 904 C C . ALA A 1 111 ? 2.615 -6.681 -29.925 1.00 59.06 111 ALA A C 1
ATOM 906 O O . ALA A 1 111 ? 2.782 -7.862 -29.617 1.00 59.06 111 ALA A O 1
ATOM 907 N N . GLU A 1 112 ? 1.438 -6.197 -30.325 1.00 51.47 112 GLU A N 1
ATOM 908 C CA . GLU A 1 112 ? 0.323 -7.069 -30.684 1.00 51.47 112 GLU A CA 1
ATOM 909 C C . GLU A 1 112 ? 0.804 -7.972 -31.825 1.00 51.47 112 GLU A C 1
ATOM 911 O O . GLU A 1 112 ? 0.795 -7.594 -32.997 1.00 51.47 112 GLU A O 1
ATOM 916 N N . THR A 1 113 ? 1.295 -9.166 -31.498 1.00 41.91 113 THR A N 1
ATOM 917 C CA . THR A 1 113 ? 1.469 -10.205 -32.498 1.00 41.91 113 THR A CA 1
ATOM 918 C C . THR A 1 113 ? 0.068 -10.509 -32.987 1.00 41.91 113 THR A C 1
ATOM 920 O O . THR A 1 113 ? -0.807 -10.872 -32.206 1.00 41.91 113 THR A O 1
ATOM 923 N N . SER A 1 114 ? -0.163 -10.251 -34.276 1.00 43.28 114 SER A N 1
ATOM 924 C CA . SER A 1 114 ? -1.407 -10.541 -34.981 1.00 43.28 114 SER A CA 1
ATOM 925 C C . SER A 1 114 ? -1.942 -11.906 -34.547 1.00 43.28 114 SER A C 1
ATOM 927 O O . SER A 1 114 ? -1.451 -12.952 -34.975 1.00 43.28 114 SER A O 1
ATOM 929 N N . ILE A 1 115 ? -2.936 -11.903 -33.659 1.00 43.66 115 ILE A N 1
ATOM 930 C CA . ILE A 1 115 ? -3.638 -13.116 -33.268 1.00 43.66 115 ILE A CA 1
ATOM 931 C C . ILE A 1 115 ? -4.497 -13.482 -34.480 1.00 43.66 115 ILE A C 1
ATOM 933 O O . ILE A 1 115 ? -5.602 -12.967 -34.658 1.00 43.66 115 ILE A O 1
ATOM 937 N N . ARG A 1 116 ? -3.988 -14.367 -35.347 1.00 45.66 116 ARG A N 1
ATOM 938 C CA . ARG A 1 116 ? -4.830 -15.163 -36.250 1.00 45.66 116 ARG A CA 1
ATOM 939 C C . ARG A 1 116 ? -5.677 -16.098 -35.383 1.00 45.66 116 ARG A C 1
ATOM 941 O O . ARG A 1 116 ? -5.321 -17.244 -35.147 1.00 45.66 116 ARG A O 1
ATOM 948 N N . GLY A 1 117 ? -6.794 -15.584 -34.886 1.00 37.31 117 GLY A N 1
ATOM 949 C CA . GLY A 1 117 ? -7.816 -16.330 -34.155 1.00 37.31 117 GLY A CA 1
ATOM 950 C C . GLY A 1 117 ? -9.155 -15.596 -34.260 1.00 37.31 117 GLY A C 1
ATOM 951 O O . GLY A 1 117 ? -9.168 -14.363 -34.255 1.00 37.31 117 GLY A O 1
ATOM 952 N N . PRO A 1 118 ? -10.287 -16.302 -34.435 1.00 39.88 118 PRO A N 1
ATOM 953 C CA . PRO A 1 118 ? -11.527 -15.680 -34.874 1.00 39.88 118 PRO A CA 1
ATOM 954 C C . PRO A 1 118 ? -12.126 -14.795 -33.775 1.00 39.88 118 PRO A C 1
ATOM 956 O O . PRO A 1 118 ? -12.274 -15.199 -32.621 1.00 39.88 118 PRO A O 1
ATOM 959 N N . LYS A 1 119 ? -12.494 -13.572 -34.173 1.00 43.12 119 LYS A N 1
ATOM 960 C CA . LYS A 1 119 ? -13.139 -12.545 -33.348 1.00 43.12 119 LYS A CA 1
ATOM 961 C C . LYS A 1 119 ? -14.412 -13.096 -32.695 1.00 43.12 119 LYS A C 1
ATOM 963 O O . LYS A 1 119 ? -15.418 -13.295 -33.372 1.00 43.12 119 LYS A O 1
ATOM 968 N N . LYS A 1 120 ? -14.414 -13.2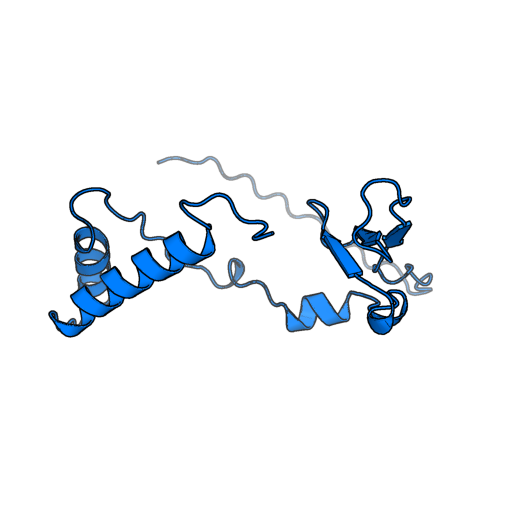68 -31.370 1.00 39.66 120 LYS A N 1
ATOM 969 C CA . LYS A 1 120 ? -15.662 -13.400 -30.603 1.00 39.66 120 LYS A CA 1
ATOM 970 C C . LYS A 1 120 ? -16.152 -12.004 -30.224 1.00 39.66 120 LYS A C 1
ATOM 972 O O . LYS A 1 120 ? -15.522 -11.304 -29.438 1.00 39.66 120 LYS A O 1
ATOM 977 N N . HIS A 1 121 ? -17.271 -11.596 -30.818 1.00 38.09 121 HIS A N 1
ATOM 978 C CA . HIS A 1 121 ? -17.972 -10.354 -30.497 1.00 38.09 121 HIS A CA 1
ATOM 979 C C . HIS A 1 121 ? -18.460 -10.371 -29.041 1.00 38.09 121 HIS A C 1
ATOM 981 O O . HIS A 1 121 ? -19.414 -11.074 -28.709 1.00 38.09 121 HIS A O 1
ATOM 987 N N . ILE A 1 122 ? -17.848 -9.560 -28.178 1.00 42.88 122 ILE A N 1
ATOM 988 C CA . ILE A 1 122 ? -18.378 -9.272 -26.842 1.00 42.88 122 ILE A CA 1
ATOM 989 C C . ILE A 1 122 ? -19.328 -8.075 -26.973 1.00 42.88 122 ILE A C 1
ATOM 991 O O . ILE A 1 122 ? -18.913 -6.956 -27.271 1.00 42.88 122 ILE A O 1
ATOM 995 N N . LYS A 1 123 ? -20.630 -8.326 -26.795 1.00 39.41 123 LYS A N 1
ATOM 996 C CA . LYS A 1 123 ? -21.676 -7.294 -26.769 1.00 39.41 123 LYS A CA 1
ATOM 997 C C . LYS A 1 123 ? -21.456 -6.370 -25.566 1.00 39.41 123 LYS A C 1
ATOM 999 O O . LYS A 1 123 ? -21.491 -6.824 -24.425 1.00 39.41 123 LYS A O 1
ATOM 1004 N N . GLN A 1 124 ? -21.287 -5.072 -25.812 1.00 35.44 124 GLN A N 1
ATOM 1005 C CA . GLN A 1 124 ? -21.264 -4.054 -24.761 1.00 35.44 124 GLN A CA 1
ATOM 1006 C C . GLN A 1 124 ? -22.663 -3.926 -24.133 1.00 35.44 124 GLN A C 1
ATOM 1008 O O . GLN A 1 124 ? -23.610 -3.503 -24.796 1.00 35.44 124 GLN A O 1
ATOM 1013 N N . LYS A 1 125 ? -22.809 -4.276 -22.849 1.00 38.06 125 LYS A N 1
ATOM 1014 C CA . LYS A 1 125 ? -23.984 -3.894 -22.050 1.00 38.06 125 LYS A CA 1
ATOM 1015 C C . LYS A 1 125 ? -23.735 -2.516 -21.438 1.00 38.06 125 LYS A C 1
ATOM 1017 O O . LYS A 1 125 ? -22.881 -2.347 -20.574 1.00 38.06 125 LYS A O 1
ATOM 1022 N N . LYS A 1 126 ? -24.497 -1.537 -21.918 1.00 38.84 126 LYS A N 1
ATOM 1023 C CA . LYS A 1 126 ? -24.540 -0.154 -21.439 1.00 38.84 126 LYS A CA 1
ATOM 1024 C C . LYS A 1 126 ? -25.272 -0.131 -20.090 1.00 38.84 126 LYS A C 1
ATOM 1026 O O . LYS A 1 126 ? -26.465 -0.412 -20.054 1.00 38.84 126 LYS A O 1
ATOM 1031 N N . TYR A 1 127 ? -24.590 0.209 -18.998 1.00 35.56 127 TYR A N 1
ATOM 1032 C CA . TYR A 1 127 ? -25.249 0.532 -17.728 1.00 35.56 127 TYR A CA 1
ATOM 1033 C C . TYR A 1 127 ? -25.097 2.029 -17.453 1.00 35.56 127 TYR A C 1
ATOM 1035 O O . TYR A 1 127 ? -24.026 2.501 -17.085 1.00 35.56 127 TYR A O 1
ATOM 1043 N N . LEU A 1 128 ? -26.187 2.777 -17.652 1.00 43.81 128 LEU A N 1
ATOM 1044 C CA . LEU A 1 128 ? -26.364 4.104 -17.067 1.00 43.81 128 LEU A CA 1
ATOM 1045 C C . LEU A 1 128 ? -26.597 3.938 -15.561 1.00 43.81 128 LEU A C 1
ATOM 1047 O O . LEU A 1 128 ? -27.494 3.193 -15.169 1.00 43.81 128 LEU A O 1
ATOM 1051 N N . ARG A 1 129 ? -25.883 4.693 -14.721 1.00 37.81 129 ARG A N 1
ATOM 1052 C CA . ARG A 1 129 ? -26.375 5.026 -13.378 1.00 37.81 129 ARG A CA 1
ATOM 1053 C C . ARG A 1 129 ? -26.185 6.508 -13.091 1.00 37.81 129 ARG A C 1
ATOM 1055 O O . ARG A 1 129 ? -25.067 7.010 -13.061 1.00 37.81 129 ARG A O 1
ATOM 1062 N N . LYS A 1 130 ? -27.326 7.169 -12.888 1.00 38.78 130 LYS A N 1
ATOM 1063 C CA . LYS A 1 130 ? -27.470 8.442 -12.180 1.00 38.78 130 LYS A CA 1
ATOM 1064 C C . LYS A 1 130 ? -26.934 8.271 -10.754 1.00 38.78 130 LYS A C 1
ATOM 1066 O O . LYS A 1 130 ? -27.238 7.267 -10.115 1.00 38.78 130 LYS A O 1
ATOM 1071 N N . LEU A 1 131 ? -26.172 9.249 -10.278 1.00 35.38 131 LEU A N 1
ATOM 1072 C CA . LEU A 1 131 ? -25.778 9.379 -8.877 1.00 35.38 131 LEU A CA 1
ATOM 1073 C C . LEU A 1 131 ? -26.741 10.355 -8.178 1.00 35.38 131 LEU A C 1
ATOM 1075 O O . LEU A 1 131 ? -26.832 11.519 -8.554 1.00 35.38 131 LEU A O 1
ATOM 1079 N N . GLN A 1 132 ? -27.458 9.833 -7.189 1.00 35.75 132 GLN A N 1
ATOM 1080 C CA . GLN A 1 132 ? -28.011 10.490 -5.996 1.00 35.75 132 GLN A CA 1
ATOM 1081 C C . GLN A 1 132 ? -27.675 9.484 -4.873 1.00 35.75 132 GLN A C 1
ATOM 1083 O O . GLN A 1 132 ? -27.843 8.286 -5.105 1.00 35.75 132 GLN A O 1
ATOM 1088 N N . PHE A 1 133 ? -27.124 9.801 -3.705 1.00 39.47 133 PHE A N 1
ATOM 1089 C CA . PHE A 1 133 ? -26.911 11.029 -2.943 1.00 39.47 133 PHE A CA 1
ATOM 1090 C C . PHE A 1 133 ? -25.477 11.042 -2.392 1.00 39.47 133 PHE A C 1
ATOM 1092 O O . PHE A 1 133 ? -24.914 9.934 -2.222 1.00 39.47 133 PHE A O 1
#

Secondary structure (DSSP, 8-state):
---S-SS--HHHHHHHHHHHHHHHHHH---SSHHHHHHHHHHS-SSS-----PPPGGGS--HHHHHHTB-GGGS-GGG-SEEEE-SSTTEEEEESSS-TTS--EEEE-BPP-----S----------------

Sequence (133 aa):
MKYSLLGHSYVQEADSVHSNVEKAMNETDFYSPIALIRILKQVNPRQKYRVIQMRPDDFKDFQETAKLLNYKIVPFASAAILKFSRTLHTMNLKTSHDKIEPENSANIKFAETSIRGPKKHIKQKKYLRKLQF

pLDDT: mean 74.0, std 18.81, range [29.66, 93.56]

Organism: Araneus ventricosus (NCBI:txid182803)